Protein AF-Q6V8L4-F1 (afdb_monomer_lite)

Radius of gyration: 22.66 Å; chains: 1; bounding box: 38×27×58 Å

pLDDT: mean 94.7, std 6.03, range [62.97, 98.75]

Organism: Papio anubis (NCBI:txid9555)

Foldseek 3Di:
DLVVCPVVDDVLVSCCVPPVGSDDDCVVVCVVCVVVVVVVVVVCVVVVHDPDCPVVVDDDDDDPQPPDDD

Structure (mmCIF, N/CA/C/O backbone):
data_AF-Q6V8L4-F1
#
_entry.id   AF-Q6V8L4-F1
#
loop_
_atom_site.group_PDB
_atom_site.id
_atom_site.type_symbol
_atom_site.label_atom_id
_atom_site.label_alt_id
_atom_site.label_comp_id
_atom_site.label_asym_id
_atom_site.label_entity_id
_atom_site.label_seq_id
_atom_site.pdbx_PDB_ins_code
_atom_site.Cartn_x
_atom_site.Cartn_y
_atom_site.Cartn_z
_atom_site.occupancy
_atom_site.B_iso_or_equiv
_atom_site.auth_seq_id
_atom_site.auth_comp_id
_atom_site.auth_asym_id
_atom_site.auth_atom_id
_atom_site.pdbx_PDB_model_num
ATOM 1 N N . LYS A 1 1 ? -17.077 -11.356 19.558 1.00 79.94 1 LYS A N 1
ATOM 2 C CA . LYS A 1 1 ? -16.560 -10.220 20.359 1.00 79.94 1 LYS A CA 1
ATOM 3 C C . LYS A 1 1 ? -16.354 -8.962 19.515 1.00 79.94 1 LYS A C 1
ATOM 5 O O . LYS A 1 1 ? -17.059 -8.004 19.770 1.00 79.94 1 LYS A O 1
ATOM 10 N N . VAL A 1 2 ? -15.505 -8.967 18.479 1.00 93.31 2 VAL A N 1
ATOM 11 C CA . VAL A 1 2 ? -15.261 -7.778 17.623 1.00 93.31 2 VAL A CA 1
ATOM 12 C C . VAL A 1 2 ? -16.521 -7.288 16.904 1.00 93.31 2 VAL A C 1
ATOM 14 O O . VAL A 1 2 ? -16.958 -6.170 17.138 1.00 93.31 2 VAL A O 1
ATOM 17 N N . LEU A 1 3 ? -17.179 -8.151 16.119 1.00 94.06 3 LEU A N 1
ATOM 18 C CA . LEU A 1 3 ? -18.402 -7.772 15.390 1.00 94.06 3 LEU A CA 1
ATOM 19 C C . LEU A 1 3 ? -19.562 -7.377 16.321 1.00 94.06 3 LEU A C 1
ATOM 21 O O . LEU A 1 3 ? -20.368 -6.524 15.981 1.00 94.06 3 LEU A O 1
ATOM 25 N N . GLN A 1 4 ? -19.624 -7.975 17.515 1.00 95.81 4 GLN A N 1
ATOM 26 C CA . GLN A 1 4 ? -20.634 -7.656 18.530 1.00 95.81 4 GLN A CA 1
ATOM 27 C C . GLN A 1 4 ? -20.419 -6.2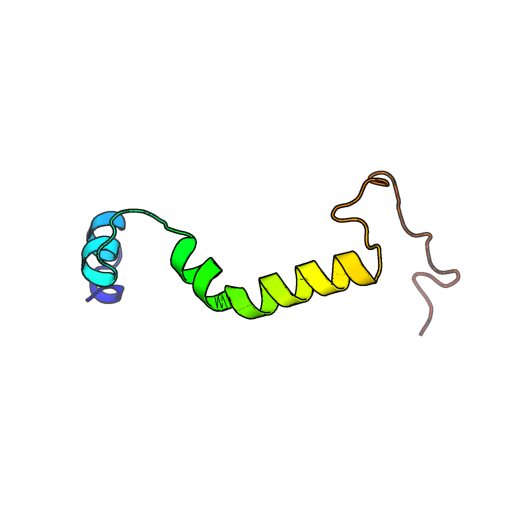76 19.164 1.00 95.81 4 GLN A C 1
ATOM 29 O O . GLN A 1 4 ? -21.386 -5.669 19.608 1.00 95.81 4 GLN A O 1
ATOM 34 N N . ALA A 1 5 ? -19.177 -5.781 19.222 1.00 93.62 5 ALA A N 1
ATOM 35 C CA . ALA A 1 5 ? -18.884 -4.461 19.769 1.00 93.62 5 ALA A CA 1
ATOM 36 C C . ALA A 1 5 ? -19.443 -3.333 18.883 1.00 93.62 5 ALA A C 1
ATOM 38 O O . ALA A 1 5 ? -19.765 -2.266 19.405 1.00 93.62 5 ALA A O 1
ATOM 39 N N . GLY A 1 6 ? -19.605 -3.557 17.572 1.00 93.88 6 GLY A N 1
ATOM 40 C CA . GLY A 1 6 ? -20.106 -2.541 16.644 1.00 93.88 6 GLY A CA 1
ATOM 41 C C . GLY A 1 6 ? -19.357 -1.214 16.809 1.00 93.88 6 GLY A C 1
ATOM 42 O O . GLY A 1 6 ? -18.132 -1.196 16.876 1.00 93.88 6 GLY A O 1
ATOM 43 N N . SER A 1 7 ? -20.099 -0.113 16.946 1.00 94.62 7 SER A N 1
ATOM 44 C CA . SER A 1 7 ? -19.555 1.221 17.239 1.00 94.62 7 SER A CA 1
ATOM 45 C C . SER A 1 7 ? -19.612 1.606 18.726 1.00 94.62 7 SER A C 1
ATOM 47 O O . SER A 1 7 ? -19.465 2.779 19.056 1.00 94.62 7 SER A O 1
ATOM 49 N N . SER A 1 8 ? -19.886 0.658 19.632 1.00 96.50 8 SER A N 1
ATOM 50 C CA . SER A 1 8 ? -20.068 0.949 21.068 1.00 96.50 8 SER A CA 1
ATOM 51 C C . SER A 1 8 ? -18.759 1.195 21.829 1.00 96.50 8 SER A C 1
ATOM 53 O O . SER A 1 8 ? -18.788 1.748 22.925 1.00 96.50 8 SER A O 1
ATOM 55 N N . ARG A 1 9 ? -17.615 0.797 21.259 1.00 95.31 9 ARG A N 1
ATOM 56 C CA . ARG A 1 9 ? -16.269 0.969 21.825 1.00 95.31 9 ARG A CA 1
ATOM 57 C C . ARG A 1 9 ? -15.336 1.610 20.793 1.00 95.31 9 ARG A C 1
ATOM 59 O O . ARG A 1 9 ? -15.536 1.375 19.598 1.00 95.31 9 ARG A O 1
ATOM 66 N N . PRO A 1 10 ? -14.302 2.362 21.213 1.00 96.38 10 PRO A N 1
ATOM 67 C CA . PRO A 1 10 ? -13.259 2.836 20.308 1.00 96.38 10 PRO A CA 1
ATOM 68 C C . PRO A 1 10 ? -12.616 1.669 19.551 1.00 96.38 10 PRO A C 1
ATOM 70 O O . PRO A 1 10 ? -12.298 0.632 20.139 1.00 96.38 10 PRO A O 1
ATOM 73 N N . TRP A 1 11 ? -12.403 1.830 18.245 1.00 95.75 11 TRP A N 1
ATOM 74 C CA . TRP A 1 11 ? -11.873 0.757 17.400 1.00 95.75 11 TRP A CA 1
ATOM 75 C C . TRP A 1 11 ? -10.475 0.301 17.842 1.00 95.75 11 TRP A C 1
ATOM 77 O O . TRP A 1 11 ? -10.156 -0.873 17.685 1.00 95.75 11 TRP A O 1
ATOM 87 N N . GLN A 1 12 ? -9.674 1.188 18.444 1.00 96.81 12 GLN A N 1
ATOM 88 C CA . GLN A 1 12 ? -8.343 0.873 18.972 1.00 96.81 12 GLN A CA 1
ATOM 89 C C . GLN A 1 12 ? -8.402 -0.157 20.102 1.00 96.81 12 GLN A C 1
ATOM 91 O O . GLN A 1 12 ? -7.584 -1.070 20.149 1.00 96.81 12 GLN A O 1
ATOM 96 N N . GLU A 1 13 ? -9.386 -0.050 21.000 1.00 96.38 13 GLU A N 1
ATOM 97 C CA . GLU A 1 13 ? -9.558 -1.024 22.082 1.00 96.38 13 GLU A CA 1
ATOM 98 C C . GLU A 1 13 ? -9.999 -2.382 21.540 1.00 96.38 13 GLU A C 1
ATOM 100 O O . GLU A 1 13 ? -9.497 -3.422 21.956 1.00 96.38 13 GLU A O 1
ATOM 105 N N . VAL A 1 14 ? -10.929 -2.373 20.582 1.00 96.19 14 VAL A N 1
ATOM 106 C CA . VAL A 1 14 ? -11.417 -3.596 19.936 1.00 96.19 14 VAL A CA 1
ATOM 107 C C . VAL A 1 14 ? -10.294 -4.280 19.149 1.00 96.19 14 VAL A C 1
ATOM 109 O O . VAL A 1 14 ? -10.198 -5.508 19.160 1.00 96.19 14 VAL A O 1
ATOM 112 N N . LEU A 1 15 ? -9.429 -3.497 18.497 1.00 94.94 15 LEU A N 1
ATOM 113 C CA . LEU A 1 15 ? -8.241 -3.988 17.804 1.00 94.94 15 LEU A CA 1
ATOM 114 C C . LEU A 1 15 ? -7.239 -4.583 18.800 1.00 94.94 15 LEU A C 1
ATOM 116 O O . LEU A 1 15 ? -6.803 -5.716 18.607 1.00 94.94 15 LEU A O 1
ATOM 120 N N . LYS A 1 16 ? -6.959 -3.890 19.909 1.00 96.31 16 LYS A N 1
ATOM 121 C CA . LYS A 1 16 ? -6.048 -4.370 20.957 1.00 96.31 16 LYS A CA 1
ATOM 122 C C . LYS A 1 16 ? -6.512 -5.682 21.572 1.00 96.31 16 LYS A C 1
ATOM 124 O O . LYS A 1 16 ? -5.705 -6.593 21.731 1.00 96.31 16 LYS A O 1
ATOM 129 N N . ASP A 1 17 ? -7.810 -5.816 21.829 1.00 95.19 17 ASP A N 1
ATOM 130 C CA . ASP A 1 17 ? -8.405 -7.059 22.327 1.00 95.19 17 ASP A CA 1
ATOM 131 C C . ASP A 1 17 ? -8.284 -8.223 21.324 1.00 95.19 17 ASP A C 1
ATOM 133 O O . ASP A 1 17 ? -8.283 -9.386 21.728 1.00 95.19 17 ASP A O 1
ATOM 137 N N . MET A 1 18 ? -8.229 -7.930 20.019 1.00 93.81 18 MET A N 1
ATOM 138 C CA . MET A 1 18 ? -8.195 -8.937 18.953 1.00 93.81 18 MET A CA 1
ATOM 139 C C . MET A 1 18 ? -6.773 -9.343 18.555 1.00 93.81 18 MET A C 1
ATOM 141 O O . MET A 1 18 ? -6.508 -10.531 18.391 1.00 93.81 18 MET A O 1
ATOM 145 N N . VAL A 1 19 ? -5.885 -8.370 18.342 1.00 94.12 19 VAL A N 1
ATOM 146 C CA . VAL A 1 19 ? -4.547 -8.583 17.759 1.00 94.12 19 VAL A CA 1
ATOM 147 C C . VAL A 1 19 ? -3.410 -8.120 18.670 1.00 94.12 19 VAL A C 1
ATOM 149 O O . VAL A 1 19 ? -2.250 -8.208 18.286 1.00 94.12 19 VAL A O 1
ATOM 152 N N . GLY A 1 20 ? -3.716 -7.619 19.871 1.00 93.44 20 GLY A N 1
ATOM 153 C CA . GLY A 1 20 ? -2.719 -7.166 20.847 1.00 93.44 20 GLY A CA 1
ATOM 154 C C . GLY A 1 20 ? -2.142 -5.769 20.590 1.00 93.44 20 GLY A C 1
ATOM 155 O O . GLY A 1 20 ? -1.394 -5.271 21.427 1.00 93.44 20 GLY A O 1
ATOM 156 N N . SER A 1 21 ? -2.509 -5.121 19.480 1.00 92.88 21 SER A N 1
ATOM 157 C CA . SER A 1 21 ? -2.098 -3.758 19.113 1.00 92.88 21 SER A CA 1
ATOM 158 C C . SER A 1 21 ? -3.298 -2.812 19.077 1.00 92.88 21 SER A C 1
ATOM 160 O O . SER A 1 21 ? -4.355 -3.179 18.574 1.00 92.88 21 SER A O 1
ATOM 162 N N . ASP A 1 22 ? -3.136 -1.585 19.571 1.00 93.00 22 ASP A N 1
ATOM 163 C CA . ASP A 1 22 ? -4.123 -0.494 19.471 1.00 93.00 22 ASP A CA 1
ATOM 164 C C . ASP A 1 22 ? -3.928 0.395 18.230 1.00 93.00 22 ASP A C 1
ATOM 166 O O . ASP A 1 22 ? -4.664 1.365 18.033 1.00 93.00 22 ASP A O 1
ATOM 170 N N . THR A 1 23 ? -2.970 0.059 17.366 1.00 94.94 23 THR A N 1
ATOM 171 C CA . THR A 1 23 ? -2.628 0.833 16.167 1.00 94.94 23 THR A CA 1
ATOM 172 C C . THR A 1 23 ? -2.630 -0.029 14.909 1.00 94.94 23 THR A C 1
ATOM 174 O O . THR A 1 23 ? -2.466 -1.250 14.964 1.00 94.94 23 THR A O 1
ATOM 177 N N . LEU A 1 24 ? -2.830 0.619 13.757 1.00 96.00 24 LEU A N 1
ATOM 178 C CA . LEU A 1 24 ? -2.691 -0.033 12.459 1.00 96.00 24 LEU A CA 1
ATOM 179 C C . LEU A 1 24 ? -1.218 -0.326 12.185 1.00 96.00 24 LEU A C 1
ATOM 181 O O . LEU A 1 24 ? -0.387 0.579 12.212 1.00 96.00 24 LEU A O 1
ATOM 185 N N . ASP A 1 25 ? -0.938 -1.587 11.871 1.00 95.31 25 ASP A N 1
ATOM 186 C CA . ASP A 1 25 ? 0.394 -2.071 11.546 1.00 95.31 25 ASP A CA 1
ATOM 187 C C . ASP A 1 25 ? 0.372 -2.808 10.201 1.00 95.31 25 ASP A C 1
ATOM 189 O O . ASP A 1 25 ? -0.439 -3.709 9.976 1.00 95.31 25 ASP A O 1
ATOM 193 N N . ALA A 1 26 ? 1.270 -2.414 9.298 1.00 97.00 26 ALA A N 1
ATOM 194 C CA . ALA A 1 26 ? 1.453 -3.066 8.009 1.00 97.00 26 ALA A CA 1
ATOM 195 C C . ALA A 1 26 ? 2.329 -4.330 8.101 1.00 97.00 26 ALA A C 1
ATOM 197 O O . ALA A 1 26 ? 2.345 -5.107 7.146 1.00 97.00 26 ALA A O 1
ATOM 198 N N . GLN A 1 27 ? 3.039 -4.576 9.213 1.00 97.25 27 GLN A N 1
ATOM 199 C CA . GLN A 1 27 ? 3.935 -5.734 9.351 1.00 97.25 27 GLN A CA 1
ATOM 200 C C . GLN A 1 27 ? 3.252 -7.078 9.052 1.00 97.25 27 GLN A C 1
ATOM 202 O O . GLN A 1 27 ? 3.822 -7.850 8.281 1.00 97.25 27 GLN A O 1
ATOM 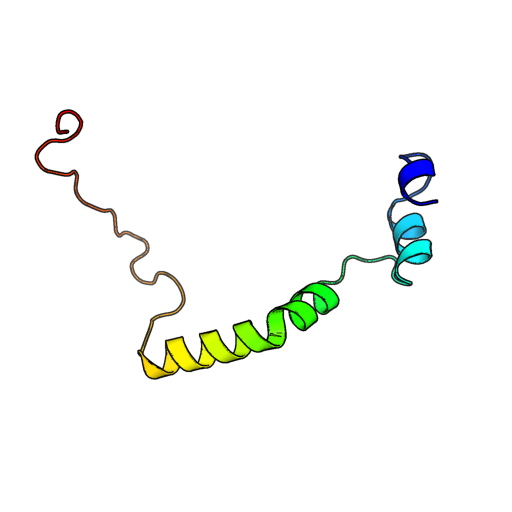207 N N . PRO A 1 28 ? 2.033 -7.387 9.547 1.00 97.31 28 PRO A N 1
ATOM 208 C CA . PRO A 1 28 ? 1.376 -8.655 9.221 1.00 97.31 28 PRO A CA 1
ATOM 209 C C . PRO A 1 28 ? 1.126 -8.836 7.716 1.00 97.31 28 PRO A C 1
ATOM 211 O O . PRO A 1 28 ? 1.269 -9.942 7.197 1.00 97.31 28 PRO A O 1
ATOM 214 N N . LEU A 1 29 ? 0.806 -7.748 7.006 1.00 98.06 29 LEU A N 1
ATOM 215 C CA . LEU A 1 29 ? 0.615 -7.750 5.555 1.00 98.06 29 LEU A CA 1
ATOM 216 C C . LEU A 1 29 ? 1.942 -7.987 4.822 1.00 98.06 29 LEU A C 1
ATOM 218 O O . LEU A 1 29 ? 2.011 -8.827 3.926 1.00 98.06 29 LEU A O 1
ATOM 222 N N . LEU A 1 30 ? 2.997 -7.270 5.218 1.00 98.06 30 LEU A N 1
ATOM 223 C CA . LEU A 1 30 ? 4.331 -7.416 4.630 1.00 98.06 30 LEU A CA 1
ATOM 224 C C . LEU A 1 30 ? 4.892 -8.825 4.852 1.00 98.06 30 LEU A C 1
ATOM 226 O O . LEU A 1 30 ? 5.426 -9.418 3.919 1.00 98.06 30 LEU A O 1
ATOM 230 N N . ASN A 1 31 ? 4.706 -9.390 6.047 1.00 98.25 31 ASN A N 1
ATOM 231 C CA . ASN A 1 31 ? 5.129 -10.753 6.373 1.00 98.25 31 ASN A CA 1
ATOM 232 C C . ASN A 1 31 ? 4.405 -11.791 5.511 1.00 98.25 31 ASN A C 1
ATOM 234 O O . ASN A 1 31 ? 5.030 -12.726 5.018 1.00 98.25 31 ASN A O 1
ATOM 238 N N . TYR A 1 32 ? 3.100 -11.612 5.290 1.00 98.44 32 TYR A N 1
ATOM 239 C CA . TYR A 1 32 ? 2.321 -12.501 4.430 1.00 98.44 32 TYR A CA 1
ATOM 240 C C . TYR A 1 32 ? 2.839 -12.506 2.980 1.00 98.44 32 TYR A C 1
ATOM 242 O O . TYR A 1 32 ? 2.971 -13.568 2.374 1.00 98.44 32 TYR A O 1
ATOM 250 N N . PHE A 1 33 ? 3.174 -11.334 2.429 1.00 98.69 33 PHE A N 1
ATOM 251 C CA . PHE A 1 33 ? 3.647 -11.198 1.044 1.00 98.69 33 PHE A CA 1
ATOM 252 C C . PHE A 1 33 ? 5.168 -11.312 0.869 1.00 98.69 33 PHE A C 1
ATOM 254 O O . PHE A 1 33 ? 5.643 -11.298 -0.267 1.00 98.69 33 PHE A O 1
ATOM 261 N N . GLN A 1 34 ? 5.936 -11.488 1.948 1.00 98.62 34 GLN A N 1
ATOM 262 C CA . GLN A 1 34 ? 7.401 -1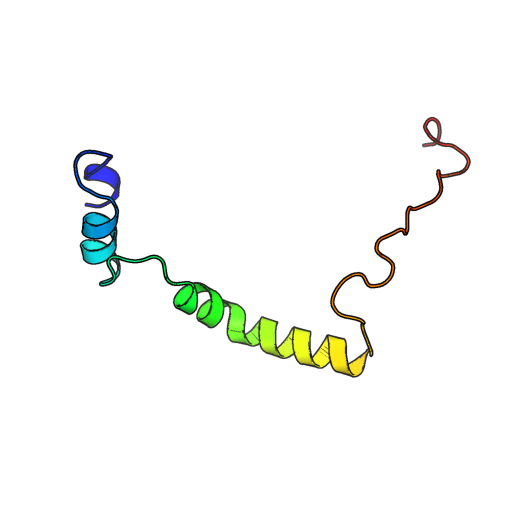1.484 1.917 1.00 98.62 34 GLN A CA 1
ATOM 263 C C . GLN A 1 34 ? 8.008 -12.352 0.793 1.00 98.62 34 GLN A C 1
ATOM 265 O O . GLN A 1 34 ? 8.867 -11.833 0.073 1.00 98.62 34 GLN A O 1
ATOM 270 N N . PRO A 1 35 ? 7.581 -13.614 0.564 1.00 98.56 35 PRO A N 1
ATOM 271 C CA . PRO A 1 35 ? 8.200 -14.453 -0.463 1.00 98.56 35 PRO A CA 1
ATOM 272 C C . PRO A 1 35 ? 8.020 -13.895 -1.881 1.00 98.56 35 PRO A C 1
ATOM 274 O O . PRO A 1 35 ? 8.970 -13.851 -2.661 1.00 98.56 35 PRO A O 1
ATOM 277 N N . VAL A 1 36 ? 6.813 -13.425 -2.216 1.00 98.44 36 VAL A N 1
ATOM 278 C CA . VAL A 1 36 ? 6.536 -12.870 -3.549 1.00 98.44 36 VAL A CA 1
ATOM 279 C C . VAL A 1 36 ? 7.140 -11.479 -3.714 1.00 98.44 36 VAL A C 1
ATOM 281 O O . VAL A 1 36 ? 7.628 -11.159 -4.793 1.00 98.44 36 VAL A O 1
ATOM 284 N N . THR A 1 37 ? 7.195 -10.674 -2.650 1.00 98.44 37 THR A N 1
ATOM 285 C CA . THR A 1 37 ? 7.889 -9.380 -2.670 1.00 98.44 37 THR A CA 1
ATOM 286 C C . THR A 1 37 ? 9.367 -9.556 -3.013 1.00 98.44 37 THR A C 1
ATOM 288 O O . THR A 1 37 ? 9.871 -8.853 -3.886 1.00 98.44 37 THR A O 1
ATOM 291 N N . GLN A 1 38 ? 10.046 -10.517 -2.381 1.00 98.69 38 GLN A N 1
ATOM 292 C CA . GLN A 1 38 ? 11.450 -10.818 -2.676 1.00 98.69 38 GLN A CA 1
ATOM 293 C C . GLN A 1 38 ? 11.635 -11.319 -4.112 1.00 98.69 38 GLN A C 1
ATOM 295 O O . GLN A 1 38 ? 12.527 -10.854 -4.819 1.00 98.69 38 GLN A O 1
ATOM 300 N N . TRP A 1 39 ? 10.767 -12.227 -4.565 1.00 98.69 39 TRP A N 1
ATOM 301 C CA . TRP A 1 39 ? 10.832 -12.747 -5.929 1.00 98.69 39 TRP A CA 1
ATOM 302 C C . TRP A 1 39 ? 10.631 -11.644 -6.981 1.00 98.69 39 TRP A C 1
ATOM 304 O O . TRP A 1 39 ? 11.437 -11.529 -7.900 1.00 98.69 39 TRP A O 1
ATOM 314 N N . LEU A 1 40 ? 9.623 -10.780 -6.824 1.00 98.75 40 LEU A N 1
ATOM 315 C CA . LEU A 1 40 ? 9.358 -9.673 -7.753 1.00 98.75 40 LEU A CA 1
ATOM 316 C C . LEU A 1 40 ? 10.518 -8.673 -7.811 1.00 98.75 40 LEU A C 1
ATOM 318 O O . LEU A 1 40 ? 10.874 -8.212 -8.893 1.00 98.75 40 LEU A O 1
ATOM 322 N N . GLN A 1 41 ? 11.128 -8.353 -6.666 1.00 98.56 41 GLN A N 1
ATOM 323 C CA . GLN A 1 41 ? 12.310 -7.486 -6.621 1.00 98.56 41 GLN A CA 1
ATOM 324 C C . GLN A 1 41 ? 13.473 -8.076 -7.423 1.00 98.56 41 GLN A C 1
ATOM 326 O O . GLN A 1 41 ? 14.125 -7.356 -8.181 1.00 98.56 41 GLN A O 1
ATOM 331 N N . GLU A 1 42 ? 13.705 -9.383 -7.293 1.00 98.62 42 GLU A N 1
ATOM 332 C CA . GLU A 1 42 ? 14.736 -10.080 -8.055 1.00 98.62 42 GLU A CA 1
ATOM 333 C C . GLU A 1 42 ? 14.433 -10.071 -9.557 1.00 98.62 42 GLU A C 1
ATOM 335 O O . GLU A 1 42 ? 15.306 -9.733 -10.353 1.00 98.62 42 GLU A O 1
ATOM 340 N N . GLN A 1 43 ? 13.200 -10.395 -9.953 1.00 98.75 43 GLN A N 1
ATOM 341 C CA . GLN A 1 43 ? 12.813 -10.449 -11.366 1.00 98.75 43 GLN A CA 1
ATOM 342 C C . GLN A 1 43 ? 12.866 -9.081 -12.045 1.00 98.75 43 GLN A C 1
ATOM 344 O O . GLN A 1 43 ? 13.438 -8.964 -13.126 1.00 98.75 43 GLN A O 1
ATOM 349 N N . ASN A 1 44 ? 12.364 -8.031 -11.393 1.00 98.56 44 ASN A N 1
ATOM 350 C CA . ASN A 1 44 ? 12.447 -6.670 -11.927 1.00 98.56 44 ASN A CA 1
ATOM 351 C C . ASN A 1 44 ? 13.907 -6.250 -12.144 1.00 98.56 44 ASN A C 1
ATOM 353 O O . ASN A 1 44 ? 14.233 -5.651 -13.166 1.00 98.56 44 ASN A O 1
ATOM 357 N N . ARG A 1 45 ? 14.810 -6.619 -11.223 1.00 98.19 45 ARG A N 1
ATOM 358 C CA . ARG A 1 45 ? 16.247 -6.358 -11.370 1.00 98.19 45 ARG A CA 1
ATOM 359 C C . ARG A 1 45 ? 16.866 -7.156 -12.519 1.00 98.19 45 ARG A C 1
ATOM 361 O O . ARG A 1 45 ? 17.660 -6.594 -13.266 1.00 98.19 45 ARG A O 1
ATOM 368 N N . GLN A 1 46 ? 16.530 -8.439 -12.654 1.00 98.38 46 GLN A N 1
ATOM 369 C CA . GLN A 1 46 ? 17.050 -9.302 -13.724 1.00 98.38 46 GLN A CA 1
ATOM 370 C C . GLN A 1 46 ? 16.608 -8.835 -15.115 1.00 98.38 46 GLN A C 1
ATOM 372 O O . GLN A 1 46 ? 17.406 -8.865 -16.048 1.00 98.38 46 GLN A O 1
ATOM 377 N N . ASN A 1 47 ? 15.370 -8.358 -15.232 1.00 98.38 47 ASN A N 1
ATOM 378 C CA . ASN A 1 47 ? 14.805 -7.862 -16.486 1.00 98.38 47 ASN A CA 1
ATOM 379 C C . ASN A 1 47 ? 15.191 -6.403 -16.784 1.00 98.38 47 ASN A C 1
ATOM 381 O O . ASN A 1 47 ? 14.982 -5.931 -17.898 1.00 98.38 47 ASN A O 1
ATOM 385 N N . GLY A 1 48 ? 15.767 -5.688 -15.810 1.00 97.62 48 GLY A N 1
ATOM 386 C CA . GLY A 1 48 ? 16.106 -4.272 -15.952 1.00 97.62 48 GLY A CA 1
ATOM 387 C C . GLY A 1 48 ? 14.882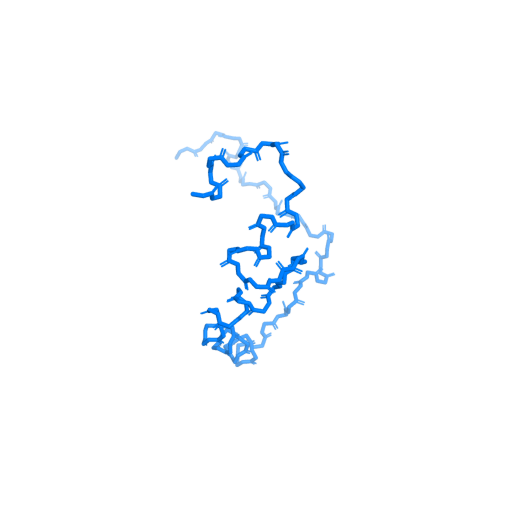 -3.352 -15.984 1.00 97.62 48 GLY A C 1
ATOM 388 O O . GLY A 1 48 ? 14.933 -2.298 -16.614 1.00 97.62 48 GLY A O 1
ATOM 389 N N . GLU A 1 49 ? 13.791 -3.741 -15.320 1.00 98.12 49 GLU A N 1
ATOM 390 C CA . GLU A 1 49 ? 12.556 -2.955 -15.257 1.00 98.12 49 GLU A CA 1
ATOM 391 C C . GLU A 1 49 ? 12.761 -1.640 -14.498 1.00 98.12 49 GLU A C 1
ATOM 393 O O . GLU A 1 49 ? 13.470 -1.574 -13.485 1.00 98.12 49 GLU A O 1
ATOM 398 N N . VAL A 1 50 ? 12.069 -0.588 -14.936 1.00 97.44 50 VAL A N 1
ATOM 399 C CA . VAL A 1 50 ? 12.060 0.701 -14.240 1.00 97.44 50 VAL A CA 1
ATOM 400 C C . VAL A 1 50 ? 10.882 0.749 -13.273 1.00 97.44 50 VAL A C 1
ATOM 402 O O . VAL A 1 50 ? 9.724 0.747 -13.681 1.00 97.44 50 VAL A O 1
ATOM 405 N N . LEU A 1 51 ? 11.170 0.815 -11.971 1.00 97.62 51 LEU A N 1
ATOM 406 C CA . LEU A 1 51 ? 10.131 0.979 -10.955 1.00 97.62 51 LEU A CA 1
ATOM 407 C C . LEU A 1 51 ? 9.587 2.412 -10.963 1.00 97.62 51 LEU A C 1
ATOM 409 O O . LEU A 1 51 ? 10.336 3.376 -10.804 1.00 97.62 51 LEU A O 1
ATOM 413 N N . GLY A 1 52 ? 8.267 2.535 -11.086 1.00 96.31 52 GLY A N 1
ATOM 414 C CA . GLY A 1 52 ? 7.576 3.815 -11.216 1.00 96.31 52 GLY A CA 1
ATOM 415 C C . GLY A 1 52 ? 7.331 4.189 -12.678 1.00 96.31 52 GLY A C 1
ATOM 416 O O . GLY A 1 52 ? 7.363 3.348 -13.567 1.00 96.31 52 GLY A O 1
ATOM 417 N N . TRP A 1 53 ? 7.043 5.462 -12.920 1.00 97.19 53 TRP A N 1
ATOM 418 C CA . TRP A 1 53 ? 6.664 5.986 -14.235 1.00 97.19 53 TRP A CA 1
ATOM 419 C C . TRP A 1 53 ? 7.428 7.289 -14.509 1.00 97.19 53 TRP A C 1
ATOM 421 O O . TRP A 1 53 ? 6.882 8.380 -14.328 1.00 97.19 53 TRP A O 1
ATOM 431 N N . PRO A 1 54 ? 8.713 7.216 -14.911 1.00 96.81 54 PRO A N 1
ATOM 432 C CA . PRO A 1 54 ? 9.491 8.417 -15.228 1.00 96.81 54 PRO A CA 1
ATOM 433 C C . PRO A 1 54 ? 8.891 9.196 -16.407 1.00 96.81 54 PRO A C 1
ATOM 435 O O . PRO A 1 54 ? 8.923 10.424 -16.416 1.00 96.81 54 PRO A O 1
ATOM 438 N N . GLU A 1 55 ? 8.266 8.501 -17.360 1.00 96.94 55 GLU A N 1
ATOM 439 C CA . GLU A 1 55 ? 7.510 9.089 -18.470 1.00 96.94 55 GLU A CA 1
ATOM 440 C C . GLU A 1 55 ? 6.069 9.443 -18.053 1.00 96.94 55 GLU A C 1
ATOM 442 O O . GLU A 1 55 ? 5.092 9.030 -18.671 1.00 96.94 55 GLU A O 1
ATOM 447 N N . TYR A 1 56 ? 5.905 10.230 -16.987 1.00 96.25 56 TYR A N 1
ATOM 448 C CA . TYR A 1 56 ? 4.592 10.548 -16.398 1.00 96.25 56 TYR A CA 1
ATOM 449 C C . TYR A 1 56 ? 3.638 11.338 -17.318 1.00 96.25 56 TYR A C 1
ATOM 451 O O . TYR A 1 56 ? 2.456 11.479 -17.008 1.00 96.2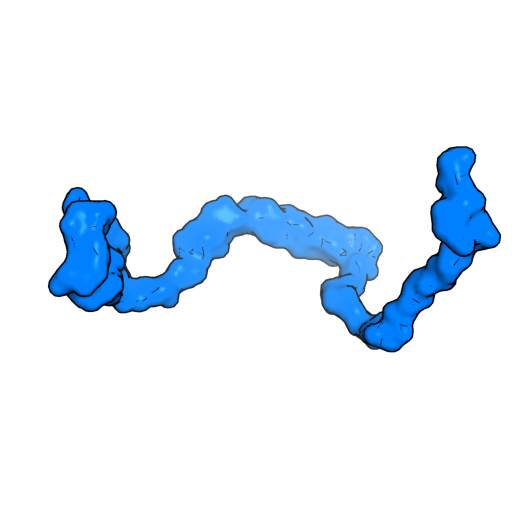5 56 TYR A O 1
ATOM 459 N N . GLN A 1 57 ? 4.138 11.892 -18.428 1.00 97.38 57 GLN A N 1
ATOM 460 C CA . GLN A 1 57 ? 3.331 12.602 -19.430 1.00 97.38 57 GLN A CA 1
ATOM 461 C C . GLN A 1 57 ? 2.761 11.677 -20.509 1.00 97.38 57 GLN A C 1
ATOM 463 O O . GLN A 1 57 ? 1.931 12.123 -21.306 1.00 97.38 57 GLN A O 1
ATOM 468 N N . TRP A 1 58 ? 3.207 10.420 -20.556 1.00 96.81 58 TRP A N 1
ATOM 469 C CA . TRP A 1 58 ? 2.806 9.472 -21.583 1.00 96.81 58 TRP A CA 1
ATOM 470 C C . TRP A 1 58 ? 1.290 9.247 -21.580 1.00 96.81 58 TRP A C 1
ATOM 472 O O . TRP A 1 58 ? 0.647 9.134 -20.533 1.00 96.81 58 TRP A O 1
ATOM 482 N N . ARG A 1 59 ? 0.715 9.181 -22.782 1.00 96.31 59 ARG A N 1
ATOM 483 C CA . ARG A 1 59 ? -0.683 8.813 -23.020 1.00 96.31 59 ARG A CA 1
ATOM 484 C C . ARG A 1 59 ? -0.734 7.893 -24.238 1.00 96.31 59 ARG A C 1
ATOM 486 O O . ARG A 1 59 ? -0.067 8.203 -25.228 1.00 96.31 59 ARG A O 1
ATOM 493 N N . PRO A 1 60 ? -1.511 6.798 -24.201 1.00 95.81 60 PRO A N 1
ATOM 494 C CA . PRO A 1 60 ? -1.642 5.926 -25.358 1.00 95.81 60 PRO A CA 1
ATOM 495 C C . PRO 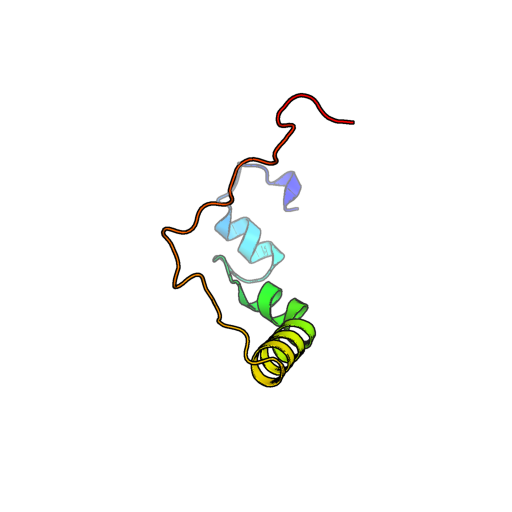A 1 60 ? -2.395 6.645 -26.491 1.00 95.81 60 PRO A C 1
ATOM 497 O O . PRO A 1 60 ? -3.282 7.460 -26.213 1.00 95.81 60 PRO A O 1
ATOM 500 N N . PRO A 1 61 ? -2.077 6.353 -27.763 1.00 94.06 61 PRO A N 1
ATOM 501 C CA . PRO A 1 61 ? -2.869 6.826 -28.891 1.00 94.06 61 PRO A CA 1
ATOM 502 C C . PRO A 1 61 ? -4.249 6.151 -28.915 1.00 94.06 61 PRO A C 1
ATOM 504 O O . PRO A 1 61 ? -4.438 5.069 -28.355 1.00 94.06 61 PRO A O 1
ATOM 507 N N . LEU A 1 62 ? -5.213 6.783 -29.590 1.00 92.62 62 LEU A N 1
ATOM 508 C CA . LEU A 1 62 ? -6.487 6.132 -29.893 1.00 92.62 62 LEU A CA 1
ATOM 509 C C . LEU A 1 62 ? -6.259 5.008 -30.918 1.00 92.62 62 LEU A C 1
ATOM 511 O O . LEU A 1 62 ? -5.517 5.230 -31.876 1.00 92.62 62 LEU A O 1
ATOM 515 N N . PRO A 1 63 ? -6.889 3.830 -30.749 1.00 92.19 63 PRO A N 1
ATOM 516 C CA . PRO A 1 63 ? -6.929 2.817 -31.798 1.00 92.19 63 PRO A CA 1
ATOM 517 C C . PRO A 1 63 ? -7.594 3.365 -33.066 1.00 92.19 63 PRO A C 1
ATOM 519 O O . PRO A 1 63 ? -8.556 4.128 -32.966 1.00 92.19 63 PRO A O 1
ATOM 522 N N . ASP A 1 64 ? -7.133 2.925 -34.240 1.00 87.81 64 ASP A N 1
ATOM 523 C CA . ASP A 1 64 ? -7.584 3.441 -35.545 1.00 87.81 64 ASP A CA 1
ATOM 524 C C . ASP A 1 64 ? -9.113 3.392 -35.736 1.00 87.81 64 ASP A C 1
ATOM 526 O O . ASP A 1 64 ? -9.695 4.295 -36.330 1.00 87.81 64 ASP A O 1
ATOM 530 N N . ASN A 1 65 ? -9.770 2.371 -35.176 1.00 88.25 65 ASN A N 1
ATOM 531 C CA . ASN A 1 65 ? -11.211 2.134 -35.296 1.00 88.25 65 ASN A CA 1
ATOM 532 C C . ASN A 1 65 ? -11.986 2.479 -34.008 1.00 88.25 65 ASN A C 1
ATOM 534 O O . ASN A 1 65 ? -13.039 1.914 -33.744 1.00 88.25 65 ASN A O 1
ATOM 538 N N . TYR A 1 66 ? -11.481 3.354 -33.136 1.00 86.44 66 TYR A N 1
ATOM 539 C CA . TYR A 1 66 ? -12.210 3.705 -31.912 1.00 86.44 66 TYR A CA 1
ATOM 540 C C . TYR A 1 66 ? -13.306 4.764 -32.173 1.00 86.44 66 TYR A C 1
ATOM 542 O O . TYR A 1 66 ? -13.009 5.792 -32.784 1.00 86.44 66 TYR A O 1
ATOM 550 N N . PRO A 1 67 ? -14.549 4.599 -31.665 1.00 87.38 67 PRO A N 1
ATOM 551 C CA . PRO A 1 67 ? -15.034 3.514 -30.802 1.00 87.38 67 PRO A CA 1
ATOM 552 C C . PRO A 1 67 ? -15.670 2.328 -31.552 1.00 87.38 67 PRO A C 1
ATOM 554 O O . PRO A 1 67 ? -16.101 1.375 -30.907 1.00 87.38 67 PRO A O 1
ATOM 557 N N . GLU A 1 68 ? -15.775 2.381 -32.880 1.00 85.56 68 GLU A N 1
ATOM 558 C CA . GLU A 1 68 ? -16.442 1.354 -33.687 1.00 85.56 68 GLU A CA 1
ATOM 559 C C . GLU A 1 68 ? -15.456 0.351 -34.302 1.00 85.56 68 GLU A C 1
ATOM 561 O O . GLU A 1 68 ? -14.914 0.559 -35.384 1.00 85.56 68 GLU A O 1
ATOM 566 N N . GLY A 1 69 ? -15.274 -0.783 -33.626 1.00 69.81 69 GLY A N 1
ATOM 567 C CA . GLY A 1 69 ? -14.503 -1.915 -34.134 1.00 69.81 69 GLY A CA 1
ATOM 568 C C . GLY A 1 69 ? -14.620 -3.115 -33.200 1.00 69.81 69 GLY A C 1
ATOM 569 O O . GLY A 1 69 ? -13.962 -3.146 -32.162 1.00 69.81 69 GLY A O 1
ATOM 570 N N . ILE A 1 70 ? -15.483 -4.071 -33.559 1.00 62.97 70 ILE A N 1
ATOM 571 C CA . ILE A 1 70 ? -15.425 -5.455 -33.058 1.00 62.97 70 ILE A CA 1
ATOM 572 C C . ILE A 1 70 ? -14.487 -6.230 -33.978 1.00 62.97 70 ILE A C 1
ATOM 574 O O . ILE A 1 70 ? -14.640 -6.062 -35.211 1.00 62.97 70 ILE A O 1
#

InterPro domains:
  IPR001548 Peptidase M2, peptidyl-dipeptidase A [PF01401] (1-53)
  IPR001548 Peptidase M2, peptidyl-dipeptidase A [PS52011] (1-54)
  IPR001548 Peptidase M2, peptidyl-dipeptidase A [PTHR10514] (1-59)

Sequence (70 aa):
KVLQAGSSRPWQEVLKDMVGSDTLDAQPLLNYFQPVTQWLQEQNRQNGEVLGWPEYQWRPPLPDNYPEGI

Secondary structure (DSSP, 8-state):
-HHHHTTSS-HHHHHHHHHS-SS--SHHHHHHHHHHHHHHHHHHHHHT--SS-S-TT--PPPPTT-SS--